Protein AF-A0A4W5LNX8-F1 (afdb_monomer)

Mean predicted aligned error: 8.43 Å

InterPro domains:
  IPR001007 VWFC domain [PS50184] (26-91)
  IPR001007 VWFC domain [SM00214] (26-90)

Secondary structure (DSSP, 8-state):
-----PPTT-EEEETTEEEEESS--EEPTTS-EE-TT-EEEETTEEEEEETTTTEEEEEE--PPPP--PPPPTT-EEEEEEETTEEEEEEE-

Nearest PDB structures (foldseek):
  7qcl-assembly1_B  TM=6.792E-01  e=5.829E-06  Homo sapiens
  7qcu-assembly1_A  TM=6.728E-01  e=6.576E-05  Homo sapiens
  7qcn-assembly1_B  TM=6.937E-01  e=1.670E-04  Homo sapiens
  1uty-assembly1_B  TM=2.681E-01  e=7.777E+00  Bluetongue virus 8

Sequence (92 aa):
MEGCFCPEGTILFNTFSDTCVRDCGCTGPDGKPKQFGETWYSNCQNCKCNADTLSVQCEPVKCPSQEINTCKKYEVLVNETVDCCQINTCGE

Foldseek 3Di:
DDDDADPPQWDDQDPVDPDTDNDNAEQDPVRDGDHAQDWDDDPQWIWGGHPVVSYIDTDHDDDDDDPPDPAPPPWDFDWDQDSNDTDTDTHD

pLDDT: mean 85.66, std 7.47, range [48.94, 95.12]

Solvent-accessible surface area (backbone atoms only — not comparable to full-atom values): 5969 Å² total; per-residue (Å²): 138,89,76,95,72,58,60,94,80,36,39,64,71,46,100,90,44,97,47,61,32,76,66,92,49,25,75,40,98,86,72,41,85,32,52,64,69,43,69,48,79,54,96,59,17,46,29,29,19,36,71,90,76,68,34,76,48,69,42,70,62,85,62,81,86,77,84,82,6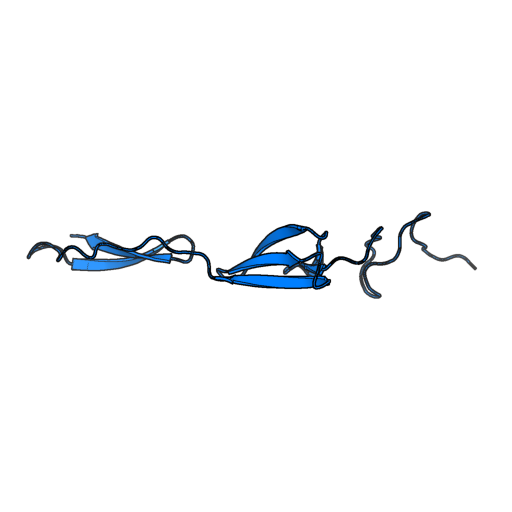8,82,53,56,99,79,34,44,82,40,81,44,76,55,93,81,25,83,42,78,46,68,41,121

Structure (mmCIF, N/CA/C/O backbone):
data_AF-A0A4W5LNX8-F1
#
_entry.id   AF-A0A4W5LNX8-F1
#
loop_
_atom_site.group_PDB
_atom_site.id
_atom_site.type_symbol
_atom_site.label_atom_id
_atom_site.label_alt_id
_atom_site.label_comp_id
_atom_site.label_asym_id
_atom_site.label_entity_id
_atom_site.label_seq_id
_atom_site.pdbx_PDB_ins_code
_atom_site.Cartn_x
_atom_site.Cartn_y
_atom_site.Cartn_z
_atom_site.occupancy
_atom_site.B_iso_or_equiv
_atom_site.auth_seq_id
_atom_site.auth_comp_id
_atom_site.auth_asym_id
_atom_site.auth_atom_id
_atom_site.pdbx_PDB_model_num
ATOM 1 N N . MET A 1 1 ? 33.323 -8.838 -20.752 1.00 48.94 1 MET A N 1
ATOM 2 C CA . MET A 1 1 ? 32.797 -8.296 -19.486 1.00 48.94 1 MET A CA 1
ATOM 3 C C . MET A 1 1 ? 31.493 -9.017 -19.231 1.00 48.94 1 MET A C 1
ATOM 5 O O . MET A 1 1 ? 30.583 -8.869 -20.035 1.00 48.94 1 MET A O 1
ATOM 9 N N . GLU A 1 2 ? 31.456 -9.871 -18.216 1.00 71.38 2 GLU A N 1
ATOM 10 C CA . GLU A 1 2 ? 30.242 -10.576 -17.798 1.00 71.38 2 GLU A CA 1
ATOM 11 C C . GLU A 1 2 ? 29.547 -9.731 -16.729 1.00 71.38 2 GLU A C 1
ATOM 13 O O . GLU A 1 2 ? 30.207 -9.176 -15.851 1.00 71.38 2 GLU A O 1
ATOM 18 N N . GLY A 1 3 ? 28.232 -9.576 -16.844 1.00 72.31 3 GLY A N 1
ATOM 19 C CA . GLY A 1 3 ? 27.420 -8.795 -15.920 1.00 72.31 3 GLY A CA 1
ATOM 20 C C . GLY A 1 3 ? 26.012 -9.367 -15.856 1.00 72.31 3 GLY A C 1
ATOM 21 O O . GLY A 1 3 ? 25.538 -9.965 -16.822 1.00 72.31 3 GLY A O 1
ATOM 22 N N . CYS A 1 4 ? 25.361 -9.211 -14.708 1.00 78.94 4 CYS A N 1
ATOM 23 C CA . CYS A 1 4 ? 23.960 -9.571 -14.545 1.00 78.94 4 CYS A CA 1
ATOM 24 C C . CYS A 1 4 ? 23.108 -8.452 -15.140 1.00 78.94 4 CYS A C 1
ATOM 26 O O . CYS A 1 4 ? 23.149 -7.317 -14.667 1.00 78.94 4 CYS A O 1
ATOM 28 N N . PHE A 1 5 ? 22.354 -8.773 -16.184 1.00 84.38 5 PHE A N 1
ATOM 29 C CA . PHE A 1 5 ? 21.442 -7.839 -16.830 1.00 84.38 5 PHE A CA 1
ATOM 30 C C . PHE A 1 5 ? 20.019 -8.368 -16.728 1.00 84.38 5 PHE A C 1
ATOM 32 O O . PHE A 1 5 ? 19.787 -9.579 -16.751 1.00 84.38 5 PHE A O 1
ATOM 39 N N . CYS A 1 6 ? 19.067 -7.448 -16.632 1.00 88.25 6 CYS A N 1
ATOM 40 C CA . CYS A 1 6 ? 17.664 -7.795 -16.758 1.00 88.25 6 CYS A CA 1
ATOM 41 C C . CYS A 1 6 ? 17.367 -8.335 -18.170 1.00 88.25 6 CYS A C 1
ATOM 43 O O . CYS A 1 6 ? 18.004 -7.905 -19.137 1.00 88.25 6 CYS A O 1
ATOM 45 N N . PRO A 1 7 ? 16.418 -9.279 -18.305 1.00 89.75 7 PRO A N 1
ATOM 46 C CA . PRO A 1 7 ? 16.003 -9.791 -19.604 1.00 89.75 7 PRO A CA 1
ATOM 47 C C . PRO A 1 7 ? 15.439 -8.677 -20.495 1.00 89.75 7 PRO A C 1
ATOM 49 O O . PRO A 1 7 ? 15.017 -7.620 -20.015 1.00 89.75 7 PRO A O 1
ATOM 52 N N . GLU A 1 8 ? 15.418 -8.926 -21.805 1.00 88.56 8 GLU A N 1
ATOM 53 C CA . GLU A 1 8 ? 14.998 -7.939 -22.801 1.00 88.56 8 GLU A CA 1
ATOM 54 C C . GLU A 1 8 ? 13.611 -7.346 -22.484 1.00 88.56 8 GLU A C 1
ATOM 56 O O . GLU A 1 8 ? 12.654 -8.063 -22.177 1.00 88.56 8 GLU A O 1
ATOM 61 N N . GLY A 1 9 ? 13.515 -6.014 -22.535 1.00 85.94 9 GLY A N 1
ATOM 62 C CA . GLY A 1 9 ? 12.288 -5.276 -22.228 1.00 85.94 9 GLY A CA 1
ATOM 63 C C . GLY A 1 9 ? 12.000 -5.086 -20.735 1.00 85.94 9 GLY A C 1
ATOM 64 O O . GLY A 1 9 ? 10.882 -4.713 -20.388 1.00 85.94 9 GLY A O 1
ATOM 65 N N . THR A 1 10 ? 12.968 -5.345 -19.849 1.00 88.88 10 THR A N 1
ATOM 66 C CA . THR A 1 10 ? 12.857 -5.057 -18.409 1.00 88.88 10 THR A CA 1
ATOM 67 C C . THR A 1 10 ? 14.062 -4.272 -17.888 1.00 88.88 10 THR A C 1
ATOM 69 O O . THR A 1 10 ? 15.150 -4.320 -18.460 1.00 88.88 10 THR A O 1
ATOM 72 N N . ILE A 1 11 ? 13.863 -3.540 -16.795 1.00 86.62 11 ILE A N 1
ATOM 73 C CA . ILE A 1 11 ? 14.861 -2.700 -16.125 1.00 86.62 11 ILE A CA 1
ATOM 74 C C . ILE A 1 11 ? 14.922 -3.032 -14.632 1.00 86.62 11 ILE A C 1
ATOM 76 O O . ILE A 1 11 ? 13.934 -3.478 -14.053 1.00 86.62 11 ILE A O 1
ATOM 80 N N . LEU A 1 12 ? 16.074 -2.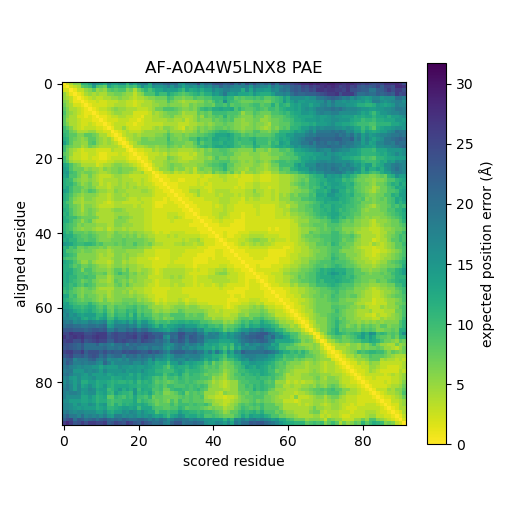807 -13.996 1.00 87.50 12 LEU A N 1
ATOM 81 C CA . LEU A 1 12 ? 16.211 -2.955 -12.544 1.00 87.50 12 LEU A CA 1
ATOM 82 C C . LEU A 1 12 ? 15.307 -1.948 -11.829 1.00 87.50 12 LEU A C 1
ATOM 84 O O . LEU A 1 12 ? 15.355 -0.753 -12.116 1.00 87.50 12 LEU A O 1
ATOM 88 N N . PHE A 1 13 ? 14.514 -2.430 -10.876 1.00 82.81 13 PHE A N 1
ATOM 89 C CA . PHE A 1 13 ? 13.605 -1.599 -10.092 1.00 82.81 13 PHE A CA 1
ATOM 90 C C . PHE A 1 13 ? 14.346 -0.549 -9.250 1.00 82.81 13 PHE A C 1
ATOM 92 O O . PHE A 1 13 ? 13.924 0.602 -9.175 1.00 82.81 13 PHE A O 1
ATOM 99 N N . ASN A 1 14 ? 15.458 -0.932 -8.620 1.00 77.25 14 ASN A N 1
ATOM 100 C CA . ASN A 1 14 ? 16.386 -0.007 -7.974 1.00 77.25 14 ASN A CA 1
ATOM 101 C C . ASN A 1 14 ? 17.808 -0.604 -7.956 1.00 77.25 14 ASN A C 1
ATOM 103 O O . ASN A 1 14 ? 18.005 -1.769 -8.291 1.00 77.25 14 ASN A O 1
ATOM 107 N N . THR A 1 15 ? 18.806 0.178 -7.536 1.00 76.69 15 THR A N 1
ATOM 108 C CA . THR A 1 15 ? 20.220 -0.252 -7.464 1.00 76.69 15 THR A CA 1
ATOM 109 C C . THR A 1 15 ? 20.530 -1.311 -6.403 1.00 76.69 15 THR A C 1
ATOM 111 O O . THR A 1 15 ? 21.635 -1.841 -6.391 1.00 76.69 15 THR A O 1
ATOM 114 N N . PHE A 1 16 ? 19.597 -1.600 -5.500 1.00 76.19 16 PHE A N 1
ATOM 115 C CA . PHE A 1 16 ? 19.758 -2.523 -4.373 1.00 76.19 16 PHE A CA 1
ATOM 116 C C . PHE A 1 16 ? 18.864 -3.769 -4.486 1.00 76.19 16 PHE A C 1
ATOM 118 O O . PHE A 1 16 ? 18.829 -4.582 -3.566 1.00 76.19 16 PHE A O 1
ATOM 125 N N . SER A 1 17 ? 18.099 -3.903 -5.570 1.00 74.56 17 SER A N 1
ATOM 126 C CA . SER A 1 17 ? 17.089 -4.935 -5.761 1.00 74.56 17 SER A CA 1
ATOM 127 C C . SER A 1 17 ? 17.377 -5.681 -7.046 1.00 74.56 17 SER A C 1
ATOM 129 O O . SER A 1 17 ? 17.438 -5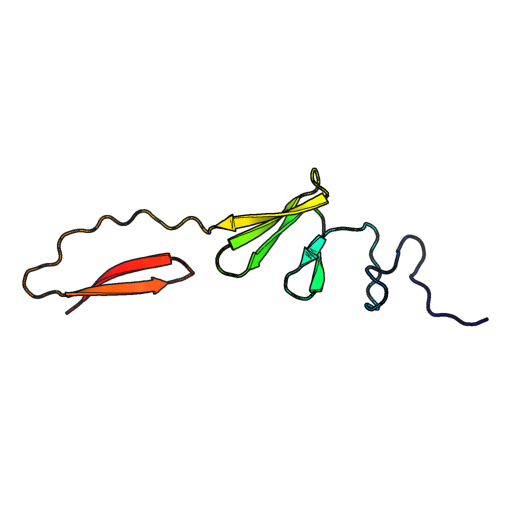.074 -8.108 1.00 74.56 17 SER A O 1
ATOM 131 N N . ASP A 1 18 ? 17.423 -7.006 -6.966 1.00 81.62 18 ASP A N 1
ATOM 132 C CA . ASP A 1 18 ? 17.559 -7.885 -8.133 1.00 81.62 18 ASP A CA 1
ATOM 133 C C . ASP A 1 18 ? 16.237 -8.046 -8.914 1.00 81.62 18 ASP A C 1
ATOM 135 O O . ASP A 1 18 ? 16.064 -8.978 -9.699 1.00 81.62 18 ASP A O 1
ATOM 139 N N . THR A 1 19 ? 15.256 -7.167 -8.677 1.00 86.69 19 THR A N 1
ATOM 140 C CA . THR A 1 19 ? 13.932 -7.254 -9.302 1.00 86.69 19 THR A CA 1
ATOM 141 C C . THR A 1 19 ? 13.904 -6.469 -10.605 1.00 86.69 19 THR A C 1
ATOM 143 O O . THR A 1 19 ? 14.066 -5.249 -10.606 1.00 86.69 19 THR A O 1
ATOM 146 N N . CYS A 1 20 ? 13.631 -7.163 -11.708 1.00 87.88 20 CYS A N 1
ATOM 147 C CA . CYS A 1 20 ? 13.420 -6.551 -13.015 1.00 87.88 20 CYS A CA 1
ATOM 148 C C . CYS A 1 20 ? 11.933 -6.241 -13.236 1.00 87.88 20 CYS A C 1
ATOM 150 O O . CYS A 1 20 ? 11.079 -7.114 -13.073 1.00 87.88 20 CYS A O 1
ATOM 152 N N . VAL A 1 21 ? 11.618 -5.011 -13.637 1.00 87.50 21 VAL A N 1
ATOM 153 C CA . VAL A 1 21 ? 10.261 -4.542 -13.949 1.00 87.50 21 VAL A CA 1
ATOM 154 C C . VAL A 1 21 ? 10.183 -4.068 -15.395 1.00 87.50 21 VAL A C 1
ATOM 156 O O . VAL A 1 21 ? 11.180 -3.634 -15.964 1.00 87.50 21 VAL A O 1
ATOM 159 N N . ARG A 1 22 ? 9.004 -4.169 -16.014 1.00 85.25 22 ARG A N 1
ATOM 160 C CA . ARG A 1 22 ? 8.767 -3.588 -17.347 1.00 85.25 22 ARG A CA 1
ATOM 161 C C . ARG A 1 22 ? 8.595 -2.076 -17.276 1.00 85.25 22 ARG A C 1
ATOM 163 O O . ARG A 1 22 ? 9.224 -1.354 -18.036 1.00 85.25 22 ARG A O 1
ATOM 170 N N . ASP A 1 23 ? 7.803 -1.631 -16.308 1.00 80.81 23 ASP A N 1
ATOM 171 C CA . ASP A 1 23 ? 7.482 -0.231 -16.072 1.00 80.81 23 ASP A CA 1
ATOM 172 C C . ASP A 1 23 ? 7.830 0.139 -14.627 1.00 80.81 23 ASP A C 1
ATOM 174 O O . ASP A 1 23 ? 7.607 -0.648 -13.699 1.00 80.81 23 ASP A O 1
ATOM 178 N N . CYS A 1 24 ? 8.369 1.342 -14.422 1.00 79.75 24 CYS A N 1
ATOM 179 C CA . CYS A 1 24 ? 8.585 1.883 -13.083 1.00 79.75 24 CYS A CA 1
ATOM 180 C C . CYS A 1 24 ? 7.235 2.237 -12.460 1.00 79.75 24 CYS A C 1
ATOM 182 O O . CYS A 1 24 ? 6.646 3.252 -12.815 1.00 79.75 24 CYS A O 1
ATOM 184 N N . GLY A 1 25 ? 6.755 1.394 -11.548 1.00 85.06 25 GLY A N 1
ATOM 185 C CA . GLY A 1 25 ? 5.575 1.670 -10.736 1.00 85.06 25 GLY A CA 1
ATOM 186 C C . GLY A 1 25 ? 5.918 2.387 -9.429 1.00 85.06 25 GLY A C 1
ATOM 187 O O . GLY A 1 25 ? 6.838 3.200 -9.357 1.00 85.06 25 GLY A O 1
ATOM 188 N N . CYS A 1 26 ? 5.191 2.049 -8.368 1.00 90.56 26 CYS A N 1
ATOM 189 C CA . CYS A 1 26 ? 5.437 2.575 -7.027 1.00 90.56 26 CYS A CA 1
ATOM 190 C C . CYS A 1 26 ? 6.247 1.595 -6.174 1.00 90.56 26 CYS A C 1
ATOM 192 O O . CYS A 1 26 ? 6.347 0.411 -6.488 1.00 90.56 26 CYS A O 1
ATOM 194 N N . THR A 1 27 ? 6.766 2.067 -5.041 1.00 89.75 27 THR A N 1
ATOM 195 C CA . THR A 1 27 ? 7.359 1.202 -4.013 1.00 89.75 27 THR A CA 1
ATOM 196 C C . THR A 1 27 ? 6.313 0.867 -2.955 1.00 89.75 27 THR A C 1
ATOM 198 O O . THR A 1 27 ? 5.720 1.761 -2.350 1.00 89.75 27 THR A O 1
ATOM 201 N N . GLY A 1 28 ? 6.078 -0.424 -2.744 1.00 89.00 28 GLY A N 1
ATOM 202 C CA . GLY A 1 28 ? 5.203 -0.944 -1.703 1.00 89.00 28 GLY A CA 1
ATOM 203 C C . GLY A 1 28 ? 5.799 -0.816 -0.295 1.00 89.00 28 GLY A C 1
ATOM 204 O O . GLY A 1 28 ? 6.972 -0.479 -0.128 1.00 89.00 28 GLY A O 1
ATOM 205 N N . PRO A 1 29 ? 5.004 -1.119 0.744 1.00 88.50 29 PRO A N 1
ATOM 206 C CA . PRO A 1 29 ? 5.424 -1.011 2.142 1.00 88.50 29 PRO A CA 1
ATOM 207 C C . PRO A 1 29 ? 6.495 -2.047 2.518 1.00 88.50 29 PRO A C 1
ATOM 209 O O . PRO A 1 29 ? 7.227 -1.860 3.482 1.00 88.50 29 PRO A O 1
ATOM 212 N N . ASP A 1 30 ? 6.602 -3.124 1.742 1.00 87.69 30 ASP A N 1
ATOM 213 C CA . ASP A 1 30 ? 7.629 -4.160 1.828 1.00 87.69 30 ASP A CA 1
ATOM 214 C C . ASP A 1 30 ? 8.907 -3.808 1.044 1.00 87.69 30 ASP A C 1
ATOM 216 O O . ASP A 1 30 ? 9.815 -4.631 0.935 1.00 87.69 30 ASP A O 1
ATOM 220 N N . GLY A 1 31 ? 8.979 -2.600 0.473 1.00 86.38 31 GLY A N 1
ATOM 221 C CA . GLY A 1 31 ? 10.101 -2.144 -0.346 1.00 86.38 31 GLY A CA 1
ATOM 222 C C . GLY A 1 31 ? 10.130 -2.744 -1.754 1.00 86.38 31 GLY A C 1
ATOM 223 O O . GLY A 1 31 ? 11.101 -2.528 -2.480 1.00 86.38 31 GLY A O 1
ATOM 224 N N . LYS A 1 32 ? 9.094 -3.493 -2.157 1.00 87.25 32 LYS A N 1
ATOM 225 C CA . LYS A 1 32 ? 9.009 -4.141 -3.473 1.00 87.25 32 LYS A CA 1
ATOM 226 C C . LYS A 1 32 ? 8.277 -3.271 -4.498 1.00 87.25 32 LYS A C 1
ATOM 228 O O . LYS A 1 32 ? 7.470 -2.425 -4.109 1.00 87.25 32 LYS A O 1
ATOM 233 N N . PRO A 1 33 ? 8.517 -3.479 -5.805 1.00 89.06 33 PRO A N 1
ATOM 234 C CA . PRO A 1 3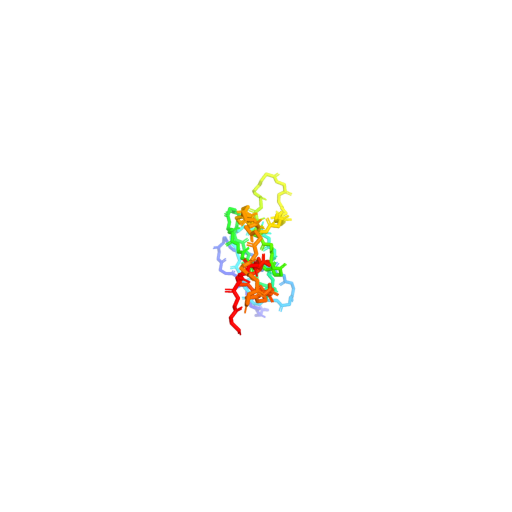3 ? 7.758 -2.791 -6.841 1.00 89.06 33 PRO A CA 1
ATOM 235 C C . PRO A 1 33 ? 6.275 -3.161 -6.793 1.00 89.06 33 PRO A C 1
ATOM 237 O O . PRO A 1 33 ? 5.915 -4.329 -6.639 1.00 89.06 33 PRO A O 1
ATOM 240 N N . LYS A 1 34 ? 5.430 -2.151 -6.977 1.00 90.62 34 LYS A N 1
ATOM 241 C CA . LYS A 1 34 ? 3.974 -2.233 -7.092 1.00 90.62 34 LYS A CA 1
ATOM 242 C C . LYS A 1 34 ? 3.548 -1.693 -8.441 1.00 90.62 34 LYS A C 1
ATOM 244 O O . LYS A 1 34 ? 4.034 -0.643 -8.867 1.00 90.62 34 LYS A O 1
ATOM 249 N N . GLN A 1 35 ? 2.644 -2.398 -9.109 1.00 89.31 35 GLN A N 1
ATOM 250 C CA . GLN A 1 35 ? 2.158 -1.961 -10.415 1.00 89.31 35 GLN A CA 1
ATOM 251 C C . GLN A 1 35 ? 1.190 -0.788 -10.276 1.00 89.31 35 GLN A C 1
ATOM 253 O O . GLN A 1 35 ? 0.523 -0.619 -9.253 1.00 89.31 35 GLN A O 1
ATOM 258 N N . PHE A 1 36 ? 1.079 0.019 -11.327 1.00 91.12 36 PHE A N 1
ATOM 259 C CA . PHE A 1 36 ? 0.049 1.046 -11.391 1.00 91.12 36 PHE A CA 1
ATOM 260 C C . PHE A 1 36 ? -1.345 0.424 -11.272 1.00 91.12 36 PHE A C 1
ATOM 262 O O . PHE A 1 36 ? -1.660 -0.574 -11.914 1.00 91.12 36 PHE A O 1
ATOM 269 N N . GLY A 1 37 ? -2.183 1.018 -10.426 1.00 91.06 37 GLY A N 1
ATOM 270 C CA . GLY A 1 37 ? -3.506 0.502 -10.087 1.00 91.06 37 GLY A CA 1
ATOM 271 C C . GLY A 1 37 ? -3.522 -0.503 -8.933 1.00 91.06 37 GLY A C 1
ATOM 272 O O . GLY A 1 37 ? -4.599 -0.754 -8.399 1.00 91.06 37 GLY A O 1
ATOM 273 N N . GLU A 1 38 ? -2.371 -1.028 -8.505 1.00 92.12 38 GLU A N 1
ATOM 274 C CA . GLU A 1 38 ? -2.301 -1.956 -7.378 1.00 92.12 38 GLU A CA 1
ATOM 275 C C . GLU A 1 38 ? -2.667 -1.254 -6.063 1.00 92.12 38 GLU A C 1
ATOM 277 O O . GLU A 1 38 ? -2.239 -0.123 -5.808 1.00 92.12 38 GLU A O 1
ATOM 282 N N . THR A 1 39 ? -3.456 -1.935 -5.229 1.00 93.94 39 THR A N 1
ATOM 283 C CA . THR A 1 39 ? -3.922 -1.444 -3.926 1.00 93.94 39 THR A CA 1
ATOM 284 C C . THR A 1 39 ? -3.489 -2.367 -2.798 1.00 93.94 39 THR A C 1
ATOM 286 O O . THR A 1 39 ? -3.506 -3.588 -2.956 1.00 93.94 39 THR A O 1
ATOM 289 N N . TRP A 1 40 ? -3.146 -1.803 -1.645 1.00 93.38 40 TRP A N 1
ATOM 290 C CA . TRP A 1 40 ? -2.754 -2.556 -0.457 1.00 93.38 40 TRP A CA 1
ATOM 291 C C . TRP A 1 40 ? -3.123 -1.816 0.827 1.00 93.38 40 TRP A C 1
ATOM 293 O O . TRP A 1 40 ? -3.220 -0.592 0.857 1.00 93.38 40 TRP A O 1
ATOM 303 N N . TYR A 1 41 ? -3.244 -2.565 1.920 1.00 91.88 41 TYR A N 1
ATOM 304 C CA . TYR A 1 41 ? -3.428 -1.998 3.251 1.00 91.88 41 TYR A CA 1
ATOM 305 C C . TYR A 1 41 ? -2.082 -1.815 3.951 1.00 91.88 41 TYR A C 1
ATOM 307 O O . TYR A 1 41 ? -1.243 -2.715 3.957 1.00 91.88 41 TYR A O 1
ATOM 315 N N . SER A 1 42 ? -1.862 -0.641 4.539 1.00 91.62 42 SER A N 1
ATOM 316 C CA . SER A 1 42 ? -0.680 -0.343 5.350 1.00 91.62 42 SER A CA 1
ATOM 317 C C . SER A 1 42 ? -1.028 0.687 6.415 1.00 91.62 42 SER A C 1
ATOM 319 O O . SER A 1 42 ? -1.612 1.719 6.098 1.00 91.62 42 SER A O 1
ATOM 321 N N . ASN A 1 43 ? -0.670 0.423 7.675 1.00 89.69 43 ASN A N 1
ATOM 322 C CA . ASN A 1 43 ? -0.894 1.344 8.799 1.00 89.69 43 ASN A CA 1
ATOM 323 C C . ASN A 1 43 ? -2.323 1.924 8.847 1.00 89.69 43 ASN A C 1
ATOM 325 O O . ASN A 1 43 ? -2.497 3.137 8.950 1.00 89.69 43 ASN A O 1
ATOM 329 N N . CYS A 1 44 ? -3.346 1.070 8.727 1.00 91.38 44 CYS A N 1
ATOM 330 C CA . CYS A 1 44 ? -4.755 1.486 8.729 1.00 91.38 44 CYS A CA 1
ATOM 331 C C . CYS A 1 44 ? -5.152 2.479 7.627 1.00 91.38 44 CYS A C 1
ATOM 333 O O . CYS A 1 44 ? -6.136 3.213 7.740 1.00 91.38 44 CYS A O 1
ATOM 335 N N . GLN A 1 45 ? -4.400 2.466 6.533 1.00 93.31 45 GLN A N 1
ATOM 336 C CA . GLN A 1 45 ? -4.704 3.189 5.314 1.00 93.31 45 GLN A CA 1
ATOM 337 C C . GLN A 1 45 ? -4.811 2.201 4.157 1.00 93.31 45 GLN A C 1
ATOM 339 O O . GLN A 1 45 ? -4.053 1.231 4.074 1.00 93.31 45 GLN A O 1
ATOM 344 N N . ASN A 1 46 ? -5.762 2.453 3.267 1.00 93.38 46 ASN A N 1
ATOM 345 C CA . ASN A 1 46 ? -5.825 1.815 1.968 1.00 93.38 46 ASN A CA 1
ATOM 346 C C . ASN A 1 46 ? -5.005 2.657 0.989 1.00 93.38 46 ASN A C 1
ATOM 348 O O . ASN A 1 46 ? -5.347 3.803 0.701 1.00 93.38 46 ASN A O 1
ATOM 352 N N . CYS A 1 47 ? -3.897 2.099 0.527 1.00 94.88 47 CYS A N 1
ATOM 353 C CA . CYS A 1 47 ? -2.967 2.744 -0.378 1.00 94.88 47 CYS A CA 1
ATOM 354 C C . CYS A 1 47 ? -3.132 2.201 -1.793 1.00 94.88 47 CYS A C 1
ATOM 356 O O . CYS A 1 47 ? -3.357 1.010 -1.992 1.00 94.88 47 CYS A O 1
ATOM 358 N N . LYS A 1 48 ? -2.963 3.070 -2.783 1.00 95.12 48 LYS A N 1
ATOM 359 C CA . LYS A 1 48 ? -2.994 2.749 -4.206 1.00 95.12 48 LYS A CA 1
ATOM 360 C C . LYS A 1 48 ? -1.772 3.332 -4.893 1.00 95.12 48 LYS A C 1
ATOM 362 O O . LYS A 1 48 ? -1.444 4.498 -4.682 1.00 95.12 48 LYS A O 1
ATOM 367 N N . CYS A 1 49 ? -1.151 2.566 -5.783 1.00 94.12 49 CYS A N 1
ATOM 368 C CA . CYS A 1 49 ? -0.217 3.131 -6.749 1.00 94.12 49 CYS A CA 1
ATOM 369 C C . CYS A 1 49 ? -1.012 3.821 -7.863 1.00 94.12 49 CYS A C 1
ATOM 371 O O . CYS A 1 49 ? -1.609 3.168 -8.722 1.00 94.12 49 CYS A O 1
ATOM 373 N N . ASN A 1 50 ? -1.100 5.145 -7.813 1.00 93.06 50 ASN A N 1
ATOM 374 C CA . ASN A 1 50 ? -1.877 5.919 -8.766 1.00 93.06 50 ASN A CA 1
ATOM 375 C C . ASN A 1 50 ? -1.090 6.077 -10.082 1.00 93.06 50 ASN A C 1
ATOM 377 O O . ASN A 1 50 ? 0.049 6.538 -10.078 1.00 93.06 50 ASN A O 1
ATOM 381 N N . ALA A 1 51 ? -1.707 5.668 -11.196 1.00 90.19 51 ALA A N 1
ATOM 382 C CA . ALA A 1 51 ? -1.111 5.713 -12.533 1.00 90.19 51 ALA A CA 1
ATOM 383 C C . ALA A 1 51 ? -0.991 7.138 -13.093 1.00 90.19 51 ALA A C 1
ATOM 385 O O . ALA A 1 51 ? -0.086 7.418 -13.870 1.00 90.19 51 ALA A O 1
ATOM 386 N N . ASP A 1 52 ? -1.892 8.034 -12.691 1.00 89.75 52 ASP A N 1
ATOM 387 C CA . ASP A 1 52 ? -1.955 9.414 -13.167 1.00 89.75 52 ASP A CA 1
ATOM 388 C C . ASP A 1 52 ? -0.911 10.290 -12.465 1.00 89.75 52 ASP A C 1
ATOM 390 O O . ASP A 1 52 ? -0.268 11.129 -13.090 1.00 89.75 52 ASP A O 1
ATOM 394 N N . THR A 1 53 ? -0.721 10.090 -11.155 1.00 89.69 53 THR A N 1
ATOM 395 C CA . THR A 1 53 ? 0.253 10.853 -10.354 1.00 89.69 53 THR A CA 1
ATOM 396 C C . THR A 1 53 ? 1.598 10.153 -10.198 1.00 89.69 53 THR A C 1
ATOM 398 O O . THR A 1 53 ? 2.507 10.732 -9.605 1.00 89.69 53 THR A O 1
ATOM 401 N N . LEU A 1 54 ? 1.719 8.917 -10.695 1.00 87.94 54 LEU A N 1
ATOM 402 C CA . LEU A 1 54 ? 2.907 8.063 -10.588 1.00 87.94 54 LEU A CA 1
ATOM 403 C C . LEU A 1 54 ? 3.407 7.920 -9.140 1.00 87.94 54 LEU A C 1
ATOM 405 O O . LEU A 1 54 ? 4.606 7.912 -8.868 1.00 87.94 54 LEU A O 1
ATOM 409 N N . SER A 1 55 ? 2.477 7.869 -8.187 1.00 89.50 55 SER A N 1
ATOM 410 C CA . SER A 1 55 ? 2.794 7.927 -6.762 1.00 89.50 55 SER A CA 1
ATOM 411 C C . SER A 1 55 ? 1.816 7.125 -5.915 1.00 89.50 55 SER A C 1
ATOM 413 O O . SER A 1 55 ? 0.710 6.784 -6.340 1.00 89.50 55 SER A O 1
ATOM 415 N N . VAL A 1 56 ? 2.240 6.807 -4.692 1.00 94.06 56 VAL A N 1
ATOM 416 C CA . VAL A 1 56 ? 1.383 6.141 -3.713 1.00 94.06 56 VAL A CA 1
ATOM 417 C C . VAL A 1 56 ? 0.415 7.156 -3.116 1.00 94.06 56 VAL A C 1
ATOM 419 O O . VAL A 1 56 ? 0.837 8.154 -2.536 1.00 94.06 56 VAL A O 1
ATOM 422 N N . GLN A 1 57 ? -0.878 6.873 -3.218 1.00 94.75 57 GLN A N 1
ATOM 423 C CA . GLN A 1 57 ? -1.942 7.628 -2.566 1.00 94.75 57 GLN A CA 1
ATOM 424 C C . GLN A 1 57 ? -2.579 6.748 -1.500 1.00 94.75 57 GLN A C 1
ATOM 426 O O . GLN A 1 57 ? -3.071 5.671 -1.820 1.00 94.75 57 GLN A O 1
ATOM 431 N N . CYS A 1 58 ? -2.552 7.193 -0.248 1.00 94.44 58 CYS A N 1
ATOM 432 C CA . CYS A 1 58 ? -3.128 6.470 0.879 1.00 94.44 58 CYS A CA 1
ATOM 433 C C . CYS A 1 58 ? -4.318 7.236 1.438 1.00 94.44 58 CYS A C 1
ATOM 435 O O . CYS A 1 58 ? -4.231 8.438 1.685 1.00 94.44 58 CYS A O 1
ATOM 437 N N . GLU A 1 59 ? -5.413 6.522 1.658 1.00 94.12 59 GLU A N 1
ATOM 438 C CA . GLU A 1 59 ? -6.606 7.048 2.301 1.00 94.12 59 GLU A CA 1
ATOM 439 C C . GLU A 1 59 ? -6.880 6.260 3.585 1.00 94.12 59 GLU A C 1
ATOM 441 O O . GLU A 1 59 ? -6.721 5.035 3.598 1.00 94.12 59 GLU A O 1
ATOM 446 N N . PRO A 1 60 ? -7.291 6.921 4.679 1.00 92.06 60 PRO A N 1
ATOM 447 C CA . PRO A 1 60 ? -7.662 6.224 5.903 1.00 92.06 60 PRO A CA 1
ATOM 448 C C . PRO A 1 60 ? -8.810 5.246 5.637 1.00 92.06 60 PRO A C 1
ATOM 450 O O . PRO A 1 60 ? -9.738 5.542 4.876 1.00 92.06 60 PRO A O 1
ATOM 453 N N . VAL A 1 61 ? -8.753 4.074 6.274 1.00 91.00 61 VAL A N 1
ATOM 454 C CA . VAL A 1 61 ? -9.835 3.087 6.189 1.00 91.00 61 VAL A CA 1
ATOM 455 C C . VAL A 1 61 ? -11.136 3.725 6.677 1.00 91.00 61 VAL A C 1
ATOM 457 O O . VAL A 1 61 ? -11.192 4.346 7.738 1.00 91.00 61 VAL A O 1
ATOM 460 N N . LYS A 1 62 ? -12.197 3.590 5.877 1.00 88.31 62 LYS A N 1
ATOM 461 C CA . LYS A 1 62 ? -13.520 4.099 6.238 1.00 88.31 62 LYS A CA 1
ATOM 462 C C . LYS A 1 62 ? -14.149 3.171 7.266 1.00 88.31 62 LYS A C 1
ATOM 464 O O . LYS A 1 62 ? -14.533 2.053 6.935 1.00 88.31 62 LYS A O 1
ATOM 469 N N . CYS A 1 63 ? -14.277 3.664 8.490 1.00 86.44 63 CYS A N 1
ATOM 470 C CA . CYS A 1 63 ? -14.956 2.945 9.553 1.00 86.44 63 CYS A CA 1
ATOM 471 C C . CYS A 1 63 ? -16.475 3.113 9.466 1.00 86.44 63 CYS A C 1
ATOM 473 O O . CYS A 1 63 ? -16.953 4.189 9.091 1.00 86.44 63 CYS A O 1
ATOM 475 N N . PRO A 1 64 ? -17.246 2.073 9.822 1.00 82.94 64 PRO A N 1
ATOM 476 C CA . PRO A 1 64 ? -18.691 2.191 9.919 1.00 82.94 64 PRO A CA 1
ATOM 477 C C . PRO A 1 64 ? -19.065 3.217 10.994 1.00 82.94 64 PRO A C 1
ATOM 479 O O . PRO A 1 64 ? -1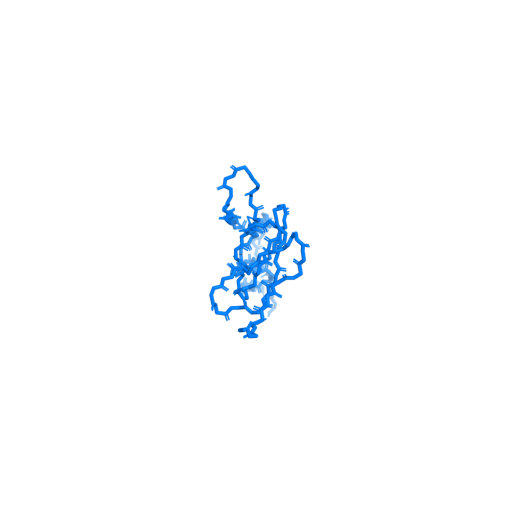8.444 3.279 12.059 1.00 82.94 64 PRO A O 1
ATOM 482 N N . SER A 1 65 ? -20.091 4.021 10.715 1.00 80.31 65 SER A N 1
ATOM 483 C CA . SER A 1 65 ? -20.679 4.924 11.703 1.00 80.31 65 SER A CA 1
ATOM 484 C C . SER A 1 65 ? -21.267 4.112 12.848 1.00 80.31 65 SER A C 1
ATOM 486 O O . SER A 1 65 ? -22.021 3.169 12.611 1.00 80.31 65 SER A O 1
ATOM 488 N N . GLN A 1 66 ? -20.943 4.489 14.081 1.00 76.75 66 GLN A N 1
ATOM 489 C CA . GLN A 1 66 ? -21.440 3.790 15.258 1.00 76.75 66 GLN A CA 1
ATOM 490 C C . GLN A 1 66 ? -22.624 4.523 15.838 1.00 76.75 66 GLN A C 1
ATOM 492 O O . GLN A 1 66 ? -22.518 5.677 16.250 1.00 76.75 66 GLN A O 1
ATOM 497 N N . GLU A 1 67 ? -23.747 3.823 15.890 1.00 71.81 67 GLU A N 1
ATOM 498 C CA . GLU A 1 67 ? -24.887 4.248 16.680 1.00 71.81 67 GLU A CA 1
ATOM 499 C C . GLU A 1 67 ? -24.573 3.928 18.141 1.00 71.81 67 GLU A C 1
ATOM 501 O O . GLU A 1 67 ? -24.756 2.802 18.605 1.00 71.81 67 GLU A O 1
ATOM 506 N N . ILE A 1 68 ? -24.027 4.913 18.862 1.00 64.81 68 ILE A N 1
ATOM 507 C CA . ILE A 1 68 ? -23.784 4.787 20.301 1.00 64.81 68 ILE A CA 1
ATOM 508 C C . ILE A 1 68 ? -25.146 4.831 20.994 1.00 64.81 68 ILE A C 1
ATOM 510 O O . ILE A 1 68 ? -25.643 5.885 21.390 1.00 64.81 68 ILE A O 1
ATOM 514 N N . ASN A 1 69 ? -25.765 3.663 21.117 1.00 68.25 69 ASN A N 1
ATOM 515 C CA . ASN A 1 69 ? -26.886 3.470 22.014 1.00 68.25 69 ASN A CA 1
ATOM 516 C C . ASN A 1 69 ? -26.343 3.530 23.442 1.00 68.25 69 ASN A C 1
ATOM 518 O O . ASN A 1 69 ? -25.345 2.889 23.767 1.00 68.25 69 ASN A O 1
ATOM 522 N N . THR A 1 70 ? -26.962 4.341 24.294 1.00 77.00 70 THR A N 1
ATOM 523 C CA . THR A 1 70 ? -26.613 4.386 25.715 1.00 77.00 70 THR A CA 1
ATOM 524 C C . THR A 1 70 ? -26.728 2.972 26.288 1.00 77.00 70 THR A C 1
ATOM 526 O O . THR A 1 70 ? -27.801 2.372 26.204 1.00 77.00 70 THR A O 1
ATOM 529 N N . CYS A 1 71 ? -25.632 2.430 26.831 1.00 80.75 71 CYS A N 1
ATOM 530 C CA . CYS A 1 71 ? -25.633 1.095 27.428 1.00 80.75 71 CYS A CA 1
ATOM 531 C C . CYS A 1 71 ? -26.664 1.000 28.559 1.00 80.75 71 CYS A C 1
ATOM 533 O O . CYS A 1 71 ? -27.001 2.006 29.199 1.00 80.75 71 CYS A O 1
ATOM 535 N N . LYS A 1 72 ? -27.189 -0.206 28.817 1.00 86.06 72 LYS A N 1
ATOM 536 C CA . LYS A 1 72 ? -28.112 -0.394 29.944 1.00 86.06 72 LYS A CA 1
ATOM 537 C C . LYS A 1 72 ? -27.396 -0.079 31.259 1.00 86.06 72 LYS A C 1
ATOM 539 O O . LYS A 1 72 ? -26.181 -0.151 31.356 1.00 86.06 72 LYS A O 1
ATOM 544 N N . LYS A 1 73 ? -28.162 0.202 32.317 1.00 81.31 73 LYS A N 1
ATOM 545 C CA . LYS A 1 73 ? -27.638 0.572 33.650 1.00 81.31 73 LYS A CA 1
ATOM 546 C C . LYS A 1 73 ? -26.616 -0.421 34.243 1.00 81.31 73 LYS A C 1
ATOM 548 O O . LYS A 1 73 ? -25.865 -0.035 35.132 1.00 81.31 73 LYS A O 1
ATOM 553 N N . TYR A 1 74 ? -26.626 -1.674 33.789 1.00 83.44 74 TYR A N 1
ATOM 554 C CA . TY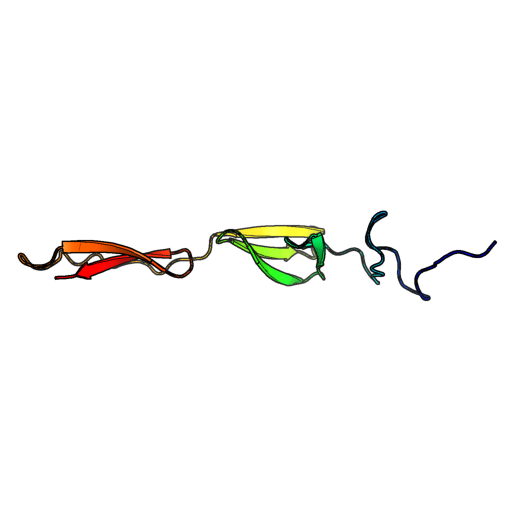R A 1 74 ? -25.741 -2.748 34.251 1.00 83.44 74 TYR A CA 1
ATOM 555 C C . TYR A 1 74 ? -24.641 -3.111 33.246 1.00 83.44 74 TYR A C 1
ATOM 557 O O . TYR A 1 74 ? -23.868 -4.011 33.526 1.00 83.44 74 TYR A O 1
ATOM 565 N N . GLU A 1 75 ? -24.592 -2.447 32.092 1.00 86.06 75 GLU A N 1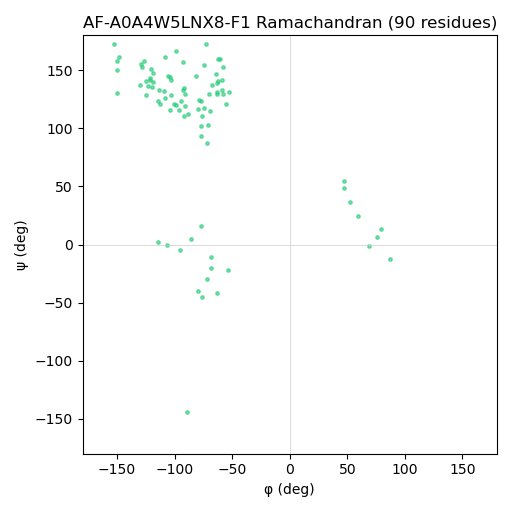
ATOM 566 C CA . GLU A 1 75 ? -23.599 -2.687 31.047 1.00 86.06 75 GLU A CA 1
ATOM 567 C C . GLU A 1 75 ? -22.575 -1.543 31.047 1.00 86.06 75 GLU A C 1
ATOM 569 O O . GLU A 1 75 ? -22.912 -0.377 31.284 1.00 86.06 75 GLU A O 1
ATOM 574 N N . VAL A 1 76 ? -21.322 -1.868 30.746 1.00 85.62 76 VAL A N 1
ATOM 575 C CA . VAL A 1 76 ? -20.235 -0.900 30.585 1.00 85.62 76 VAL A CA 1
ATOM 576 C C . VAL A 1 76 ? -19.951 -0.712 29.099 1.00 85.62 76 VAL A C 1
ATOM 578 O O . VAL A 1 76 ? -19.985 -1.659 28.316 1.00 85.62 76 VAL A O 1
ATOM 581 N N . LEU A 1 77 ? -19.668 0.530 28.704 1.00 85.62 77 LEU A N 1
ATOM 582 C CA . LEU A 1 77 ? -19.186 0.825 27.360 1.00 85.62 77 LEU A CA 1
ATOM 583 C C . LEU A 1 77 ? -17.761 0.275 27.212 1.00 85.62 77 LEU A C 1
ATOM 585 O O . LEU A 1 77 ? -16.841 0.753 27.876 1.00 85.62 77 LEU A O 1
ATOM 589 N N . VAL A 1 78 ? -17.591 -0.712 26.342 1.00 86.75 78 VAL A N 1
ATOM 590 C CA . VAL A 1 78 ? -16.308 -1.328 26.009 1.00 86.75 78 VAL A CA 1
ATOM 591 C C . VAL A 1 78 ? -15.856 -0.797 24.655 1.00 86.75 78 VAL A C 1
ATOM 593 O O . VAL A 1 78 ? -16.611 -0.808 23.684 1.00 86.75 78 VAL A O 1
ATOM 596 N N . ASN A 1 79 ? -14.621 -0.308 24.600 1.00 86.56 79 ASN A N 1
ATOM 597 C CA . ASN A 1 79 ? -13.980 0.169 23.385 1.00 86.56 79 ASN A CA 1
ATOM 598 C C . ASN A 1 79 ? -12.959 -0.861 22.880 1.00 86.56 79 ASN A C 1
ATOM 600 O O . ASN A 1 79 ? -11.937 -1.112 23.514 1.00 86.56 79 ASN A O 1
ATOM 604 N N . GLU A 1 80 ? -13.203 -1.420 21.702 1.00 87.69 80 GLU A N 1
ATOM 605 C CA . GLU A 1 80 ? -12.330 -2.407 21.069 1.00 87.69 80 GLU A CA 1
ATOM 606 C C . GLU A 1 80 ? -11.903 -1.926 19.688 1.00 87.69 80 GLU A C 1
ATOM 608 O O . GLU A 1 80 ? -12.710 -1.430 18.911 1.00 87.69 80 GLU A O 1
ATOM 613 N N . THR A 1 81 ? -10.628 -2.076 19.341 1.00 89.00 81 THR A N 1
ATOM 614 C CA . THR A 1 81 ? -10.168 -1.769 17.983 1.00 89.00 81 THR A CA 1
ATOM 615 C C . THR A 1 81 ? -10.236 -3.038 17.143 1.00 89.00 81 THR A C 1
ATOM 617 O O . THR A 1 81 ? -9.438 -3.952 17.341 1.00 89.00 81 THR A O 1
ATOM 620 N N . VAL A 1 82 ? -11.164 -3.084 16.188 1.00 86.94 82 VAL A N 1
ATOM 621 C CA . VAL A 1 82 ? -11.326 -4.193 15.241 1.00 86.94 82 VAL A CA 1
ATOM 622 C C . VAL A 1 82 ? -11.021 -3.679 13.845 1.00 86.94 82 VAL A C 1
ATOM 624 O O . VAL A 1 82 ? -11.632 -2.714 13.393 1.00 86.94 82 VAL A O 1
ATOM 627 N N . ASP A 1 83 ? -10.061 -4.318 13.177 1.00 81.81 83 ASP A N 1
ATOM 628 C CA . ASP A 1 83 ? -9.688 -4.036 11.785 1.00 81.81 83 ASP A CA 1
ATOM 629 C C . ASP A 1 83 ? -9.519 -2.530 11.496 1.00 81.81 83 ASP A C 1
ATOM 631 O O . ASP A 1 83 ? -10.173 -1.945 10.637 1.00 81.81 83 ASP A O 1
ATOM 635 N N . CYS A 1 84 ? -8.660 -1.880 12.295 1.00 88.69 84 CYS A N 1
ATOM 636 C CA . CYS A 1 84 ? -8.363 -0.440 12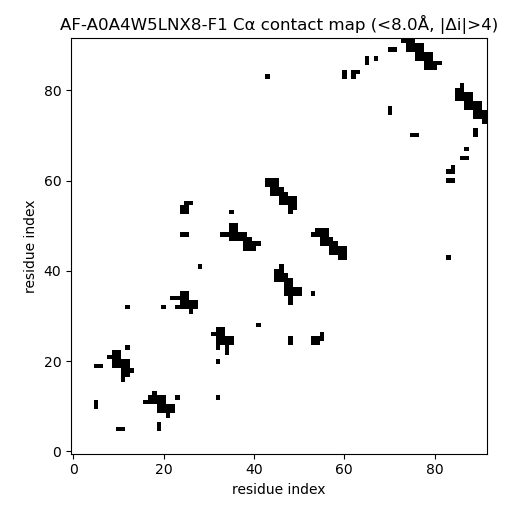.260 1.00 88.69 84 CYS A CA 1
ATOM 637 C C . CYS A 1 84 ? -9.478 0.516 12.709 1.00 88.69 84 CYS A C 1
ATOM 639 O O . CYS A 1 84 ? -9.249 1.725 12.776 1.00 88.69 84 CYS A O 1
ATOM 641 N N . CYS A 1 85 ? -10.645 -0.000 13.081 1.00 88.25 85 CYS A N 1
ATOM 642 C CA . CYS A 1 85 ? -11.778 0.796 13.522 1.00 88.25 85 CYS A CA 1
ATOM 643 C C . CYS A 1 85 ? -12.0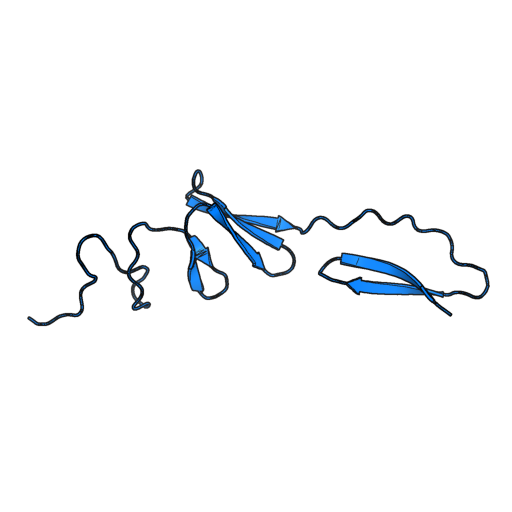19 0.642 15.019 1.00 88.25 85 CYS A C 1
ATOM 645 O O . CYS A 1 85 ? -12.073 -0.464 15.547 1.00 88.25 85 CYS A O 1
ATOM 647 N N . GLN A 1 86 ? -12.188 1.765 15.714 1.00 86.75 86 GLN A N 1
ATOM 648 C CA . GLN A 1 86 ? -12.615 1.758 17.111 1.00 86.75 86 GLN A CA 1
ATOM 649 C C . GLN A 1 86 ? -14.093 1.422 17.166 1.00 86.75 86 GLN A C 1
ATOM 651 O O . GLN A 1 86 ? -14.877 2.195 16.632 1.00 86.75 86 GLN A O 1
ATOM 656 N N . ILE A 1 87 ? -14.454 0.308 17.790 1.00 86.75 87 ILE A N 1
ATOM 657 C CA . ILE A 1 87 ? -15.806 -0.199 17.996 1.00 86.75 87 ILE A CA 1
ATOM 658 C C . ILE A 1 87 ? -16.203 -0.070 19.454 1.00 86.75 87 ILE A C 1
ATOM 660 O O . ILE A 1 87 ? -15.498 -0.531 20.341 1.00 86.75 87 ILE A O 1
ATOM 664 N N . ASN A 1 88 ? -17.342 0.579 19.682 1.00 85.69 88 ASN A N 1
ATOM 665 C CA . ASN A 1 88 ? -17.957 0.681 20.992 1.00 85.69 88 ASN A CA 1
ATOM 666 C C . ASN A 1 88 ? -19.099 -0.331 21.096 1.00 85.69 88 ASN A C 1
ATOM 668 O O . ASN A 1 88 ? -20.047 -0.286 20.309 1.00 85.69 88 ASN A O 1
ATOM 672 N N . THR A 1 89 ? -19.011 -1.229 22.069 1.00 85.31 89 THR A N 1
ATOM 673 C CA . THR A 1 89 ? -20.040 -2.223 22.394 1.00 85.31 89 THR A CA 1
ATOM 674 C C . THR A 1 89 ? -20.403 -2.121 23.874 1.00 85.31 89 THR A C 1
ATOM 676 O O . THR A 1 89 ? -19.651 -1.575 24.677 1.00 85.31 89 THR A O 1
ATOM 679 N N . CYS A 1 90 ? -21.590 -2.592 24.250 1.00 85.62 90 CYS A N 1
ATOM 680 C CA . CYS A 1 90 ? -21.990 -2.681 25.652 1.00 85.62 90 CYS A CA 1
ATOM 681 C C . CYS A 1 90 ? -21.709 -4.106 26.137 1.00 85.62 90 CYS A C 1
ATOM 683 O O . CYS A 1 90 ? -22.288 -5.055 25.607 1.00 85.62 90 CYS A O 1
ATOM 685 N N . GLY A 1 91 ? -20.790 -4.241 27.090 1.00 80.62 91 GLY A N 1
ATOM 686 C CA . GLY A 1 91 ? -20.430 -5.503 27.737 1.00 80.62 91 GLY A CA 1
ATOM 687 C C . GLY A 1 91 ? -20.940 -5.560 29.177 1.00 80.62 91 GLY A C 1
ATOM 688 O O . GLY A 1 91 ? -21.278 -4.525 29.753 1.00 80.62 91 GLY A O 1
ATOM 689 N N . GLU A 1 92 ? -21.015 -6.767 29.733 1.00 69.44 92 GLU A N 1
ATOM 690 C CA . GLU A 1 92 ? -21.383 -7.022 31.138 1.00 69.44 92 GLU A CA 1
ATOM 691 C C . GLU A 1 92 ? -20.188 -6.830 32.086 1.00 69.44 92 GLU A C 1
ATOM 693 O O . GLU A 1 92 ? -19.057 -7.210 31.695 1.00 69.44 92 GLU A O 1
#

Organism: NCBI:txid62062

Radius of gyration: 22.1 Å; Cα contacts (8 Å, |Δi|>4): 137; chains: 1; bounding box: 61×21×57 Å